Protein AF-A0A7G2M2B2-F1 (afdb_monomer_lite)

Secondary structure (DSSP, 8-state):
-HHHHHHHHHTT---HHHHHHHHHHHHHHHHHHHHHHTT-HHHHHHHHHHHHHHHHHHHHHH-

Foldseek 3Di:
DVVLVVLCVVVVLDDPLLVVLVVQLVVLVVQLVVVVVVVPVPSNVVSVVSNVVSVVSSNVSSD

Structure (mmCIF, N/CA/C/O backbone):
data_AF-A0A7G2M2B2-F1
#
_entry.id   AF-A0A7G2M2B2-F1
#
loop_
_atom_site.group_PDB
_atom_site.id
_atom_site.type_symbol
_atom_site.label_atom_id
_atom_site.label_alt_id
_atom_site.label_comp_id
_atom_site.label_asym_id
_atom_site.label_entity_id
_atom_site.label_seq_id
_atom_site.pdbx_PDB_ins_code
_atom_site.Cartn_x
_atom_site.Cartn_y
_atom_site.Cartn_z
_atom_site.occupancy
_atom_site.B_iso_or_equiv
_atom_site.auth_seq_id
_atom_site.auth_comp_id
_atom_site.auth_asym_id
_atom_site.auth_atom_id
_atom_site.pdbx_PDB_model_num
ATOM 1 N N . PHE A 1 1 ? -2.104 -5.796 2.933 1.00 95.62 1 PHE A N 1
ATOM 2 C CA . PHE A 1 1 ? -3.469 -5.463 2.484 1.00 95.62 1 PHE A CA 1
ATOM 3 C C . PHE A 1 1 ? -4.509 -6.377 3.123 1.00 95.62 1 PHE A C 1
ATOM 5 O O . PHE A 1 1 ? -5.102 -5.945 4.098 1.00 95.62 1 PHE A O 1
ATOM 12 N N . ALA A 1 2 ? -4.691 -7.624 2.659 1.00 97.62 2 ALA A N 1
ATOM 13 C CA . ALA A 1 2 ? -5.815 -8.469 3.091 1.00 97.62 2 ALA A CA 1
ATOM 14 C C . ALA A 1 2 ? -5.942 -8.662 4.620 1.00 97.62 2 ALA A C 1
ATOM 16 O O . ALA A 1 2 ? -7.037 -8.439 5.125 1.00 97.62 2 ALA A O 1
ATOM 17 N N . PRO A 1 3 ? -4.867 -8.949 5.389 1.00 98.31 3 PRO A N 1
ATOM 18 C CA . PRO A 1 3 ? -5.001 -9.086 6.841 1.00 98.31 3 PRO A CA 1
ATOM 19 C C . PRO A 1 3 ? -5.496 -7.809 7.537 1.00 98.31 3 PRO A C 1
ATOM 21 O O . PRO A 1 3 ? -6.325 -7.890 8.432 1.00 98.31 3 PRO A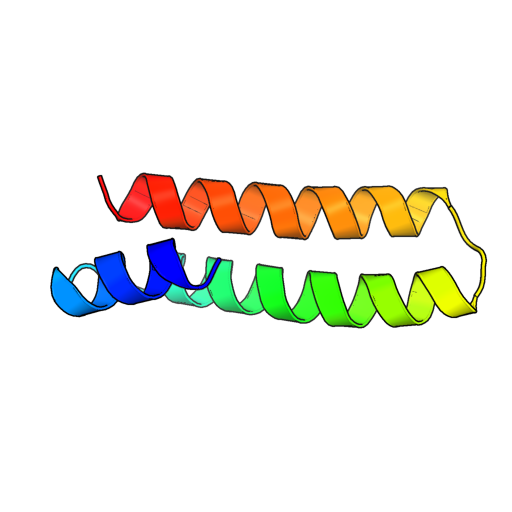 O 1
ATOM 24 N N . ALA A 1 4 ? -5.039 -6.628 7.103 1.00 98.25 4 ALA A N 1
ATOM 25 C CA . ALA A 1 4 ? -5.480 -5.354 7.674 1.00 98.25 4 ALA A CA 1
ATOM 26 C C . ALA A 1 4 ? -6.968 -5.089 7.400 1.00 98.25 4 ALA A C 1
ATOM 28 O O . ALA A 1 4 ? -7.685 -4.662 8.296 1.00 98.25 4 ALA A O 1
ATOM 29 N N . VA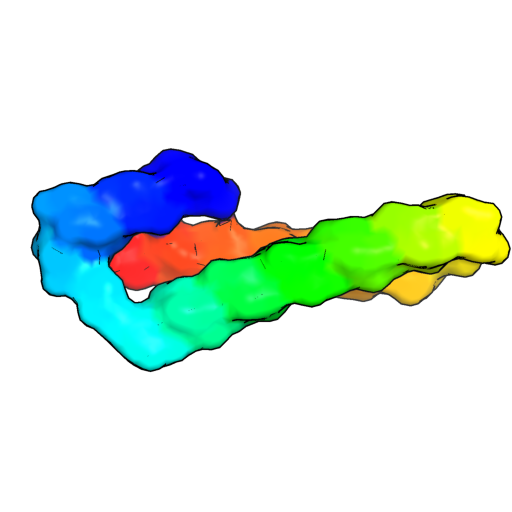L A 1 5 ? -7.445 -5.386 6.185 1.00 98.38 5 VAL A N 1
ATOM 30 C CA . VAL A 1 5 ? -8.866 -5.234 5.826 1.00 98.38 5 VAL A CA 1
ATOM 31 C C . VAL A 1 5 ? -9.744 -6.188 6.633 1.00 98.38 5 VAL A C 1
ATOM 33 O O . VAL A 1 5 ? -10.765 -5.762 7.163 1.00 98.38 5 VAL A O 1
ATOM 36 N N . LEU A 1 6 ? -9.331 -7.452 6.776 1.00 98.38 6 LEU A N 1
ATOM 37 C CA . LEU A 1 6 ? -10.058 -8.425 7.595 1.00 98.38 6 LEU A CA 1
ATOM 38 C C . LEU A 1 6 ? -10.125 -7.984 9.064 1.00 98.38 6 LEU A C 1
ATOM 40 O O . LEU A 1 6 ? -11.192 -8.055 9.660 1.00 98.38 6 LEU A O 1
ATOM 44 N N . LEU A 1 7 ? -9.024 -7.468 9.627 1.00 98.50 7 LEU A N 1
ATOM 45 C CA . LEU A 1 7 ? -9.007 -6.914 10.987 1.00 98.50 7 LEU A CA 1
ATOM 46 C C . LEU A 1 7 ? -9.953 -5.718 11.134 1.00 98.50 7 LEU A C 1
ATOM 48 O O . LEU A 1 7 ? -10.736 -5.682 12.077 1.00 98.50 7 LEU A O 1
ATOM 52 N N . ILE A 1 8 ? -9.905 -4.760 10.204 1.00 98.56 8 ILE A N 1
ATOM 53 C CA . ILE A 1 8 ? -10.799 -3.593 10.201 1.00 98.56 8 ILE A CA 1
ATOM 54 C C . ILE A 1 8 ? -12.267 -4.032 10.217 1.00 98.56 8 ILE A C 1
ATOM 56 O O . ILE A 1 8 ? -13.044 -3.507 11.014 1.00 98.56 8 ILE A O 1
ATOM 60 N N . GLU A 1 9 ? -12.639 -4.989 9.365 1.00 98.25 9 GLU A N 1
ATOM 61 C CA . GLU A 1 9 ? -14.020 -5.467 9.255 1.00 98.25 9 GLU A CA 1
ATOM 62 C C . GLU A 1 9 ? -14.456 -6.233 10.510 1.00 98.25 9 GLU A C 1
ATOM 64 O O . GLU A 1 9 ? -15.513 -5.951 11.067 1.00 98.25 9 GLU A O 1
ATOM 69 N N . MET A 1 10 ? -13.613 -7.136 11.022 1.00 98.31 10 MET A N 1
ATOM 70 C CA . MET A 1 10 ? -13.892 -7.881 12.257 1.00 98.31 10 MET A CA 1
ATOM 71 C C . MET A 1 10 ? -14.039 -6.971 13.484 1.00 98.31 10 MET A C 1
ATOM 73 O O . MET A 1 10 ? -14.787 -7.299 14.401 1.00 98.31 10 MET A O 1
ATOM 77 N N . LEU A 1 11 ? -13.329 -5.841 13.510 1.00 98.00 11 LEU A N 1
ATOM 78 C CA . LEU A 1 11 ? -13.414 -4.842 14.577 1.00 98.00 11 LEU A CA 1
ATOM 79 C C . LEU A 1 11 ? -14.537 -3.813 14.352 1.00 98.00 11 LEU A C 1
ATOM 81 O O . LEU A 1 11 ? -14.740 -2.956 15.210 1.00 98.00 11 LEU A O 1
ATOM 85 N N . GLY A 1 12 ? -15.235 -3.846 13.210 1.00 97.69 12 GLY A N 1
ATOM 86 C CA . GLY A 1 12 ? -16.250 -2.848 12.856 1.00 97.69 12 GLY A CA 1
ATOM 87 C C . GLY A 1 12 ? -15.687 -1.432 12.680 1.00 97.69 12 GLY A C 1
ATOM 88 O O . GLY A 1 12 ? -16.383 -0.453 12.934 1.00 97.69 12 GLY A O 1
ATOM 89 N N . ARG A 1 13 ? -14.412 -1.303 12.284 1.00 97.75 13 ARG A N 1
ATOM 90 C CA . ARG A 1 13 ? -13.695 -0.016 12.142 1.00 97.75 13 ARG A CA 1
ATOM 91 C C . ARG A 1 13 ? -13.660 0.486 10.697 1.00 97.75 13 ARG A C 1
ATOM 93 O O . ARG A 1 13 ? -12.856 1.359 10.360 1.00 97.75 13 ARG A O 1
ATOM 100 N N . ASN A 1 14 ? -14.494 -0.083 9.830 1.00 97.50 14 ASN A N 1
ATOM 101 C CA . ASN A 1 14 ? -14.584 0.331 8.438 1.00 97.50 14 ASN A CA 1
ATOM 102 C C . ASN A 1 14 ? -15.174 1.750 8.330 1.00 97.50 14 ASN A C 1
ATOM 104 O O . ASN A 1 14 ? -16.048 2.174 9.079 1.00 97.50 14 ASN A O 1
ATOM 108 N N . ASN A 1 15 ? -14.623 2.537 7.414 1.00 97.94 15 ASN A N 1
ATOM 109 C CA . ASN A 1 15 ? -15.034 3.914 7.153 1.00 97.94 15 ASN A CA 1
ATOM 110 C C . ASN A 1 15 ? -14.545 4.370 5.768 1.00 97.94 15 ASN A C 1
ATOM 112 O O . ASN A 1 15 ? -13.805 3.657 5.080 1.00 97.94 15 ASN A O 1
ATOM 116 N N . SER A 1 16 ? -14.902 5.594 5.377 1.00 98.31 16 SER A N 1
ATOM 117 C CA . SER A 1 16 ? -14.519 6.178 4.086 1.00 98.31 16 SER A CA 1
ATOM 118 C C . SER A 1 16 ? -13.003 6.216 3.850 1.00 98.31 16 SER A C 1
ATOM 120 O O . SER A 1 16 ? -12.566 6.039 2.715 1.00 98.31 16 SER A O 1
ATOM 122 N N . ALA A 1 17 ? -12.187 6.394 4.896 1.00 98.25 17 ALA A N 1
ATOM 123 C CA . ALA A 1 17 ? -10.730 6.392 4.770 1.00 98.25 17 ALA A CA 1
ATOM 124 C C . ALA A 1 17 ? -10.185 4.982 4.484 1.00 98.25 17 ALA A C 1
ATOM 126 O O . ALA A 1 17 ? -9.354 4.812 3.592 1.00 98.25 17 ALA A O 1
ATOM 127 N N . THR A 1 18 ? -10.697 3.953 5.169 1.00 98.31 18 THR A N 1
ATOM 128 C CA . THR A 1 18 ? -10.324 2.552 4.895 1.00 98.31 18 THR A CA 1
ATOM 129 C C . THR A 1 18 ? -10.766 2.097 3.500 1.00 98.31 18 THR A C 1
ATOM 131 O O . THR A 1 18 ? -10.013 1.404 2.814 1.00 98.31 18 THR A O 1
ATOM 134 N N . LEU A 1 19 ? -11.937 2.557 3.035 1.00 98.50 19 LEU A N 1
ATOM 135 C CA . LEU A 1 19 ? -12.422 2.307 1.678 1.00 98.50 19 LEU A CA 1
ATOM 136 C C . LEU A 1 19 ? -11.503 2.957 0.638 1.00 98.50 19 LEU A C 1
ATOM 138 O O . LEU A 1 19 ? -11.074 2.291 -0.306 1.00 98.50 19 LEU A O 1
ATOM 142 N N . LEU A 1 20 ? -11.151 4.230 0.837 1.00 98.75 20 LEU A N 1
ATOM 143 C CA . LEU A 1 20 ? -10.234 4.947 -0.046 1.00 98.75 20 LEU A CA 1
ATOM 144 C C . LEU A 1 20 ? -8.861 4.263 -0.098 1.00 98.75 20 LEU A C 1
ATOM 146 O O . LEU A 1 20 ? -8.326 4.038 -1.182 1.00 98.75 20 LEU A O 1
ATOM 150 N N . ALA A 1 21 ? -8.303 3.872 1.050 1.00 98.69 21 ALA A N 1
ATOM 151 C CA . ALA A 1 21 ? -7.029 3.160 1.101 1.00 98.69 21 ALA A CA 1
ATOM 152 C C . ALA A 1 21 ? -7.094 1.825 0.335 1.00 98.69 21 ALA A C 1
ATOM 154 O O . ALA A 1 21 ? -6.161 1.481 -0.395 1.00 98.69 21 ALA A O 1
ATOM 155 N N . ALA A 1 22 ? -8.211 1.096 0.421 1.00 98.69 22 ALA A N 1
ATOM 156 C CA . ALA A 1 22 ? -8.400 -0.126 -0.352 1.00 98.69 22 ALA A CA 1
ATOM 157 C C . ALA A 1 22 ? -8.482 0.118 -1.867 1.00 98.69 22 ALA A C 1
ATOM 159 O O . ALA A 1 22 ? -7.850 -0.610 -2.639 1.00 98.69 22 ALA A O 1
ATOM 160 N N . GLN A 1 23 ? -9.180 1.171 -2.297 1.00 98.75 23 GLN A N 1
ATOM 161 C CA . GLN A 1 23 ? -9.235 1.580 -3.703 1.00 98.75 23 GLN A CA 1
ATOM 162 C C . GLN A 1 23 ? -7.851 1.983 -4.230 1.00 98.75 23 GLN A C 1
ATOM 164 O O . GLN A 1 23 ? -7.445 1.521 -5.298 1.00 98.75 23 GLN A O 1
ATOM 169 N N . VAL A 1 24 ? -7.092 2.778 -3.466 1.00 98.81 24 VAL A N 1
ATOM 170 C CA . VAL A 1 24 ? -5.718 3.172 -3.823 1.00 98.81 24 VAL A CA 1
ATOM 171 C C . VAL A 1 24 ? -4.821 1.945 -3.959 1.00 98.81 24 VAL A C 1
ATOM 173 O O . VAL A 1 24 ? -4.078 1.849 -4.933 1.00 98.81 24 VAL A O 1
ATOM 176 N N . PHE A 1 25 ? -4.907 0.977 -3.039 1.00 98.75 25 PHE A N 1
ATOM 177 C CA . PHE A 1 25 ? -4.147 -0.270 -3.148 1.00 98.75 25 PHE A CA 1
ATOM 178 C C . PHE A 1 25 ? -4.476 -1.032 -4.440 1.00 98.75 25 PHE A C 1
ATOM 180 O O . PHE A 1 25 ? -3.558 -1.450 -5.151 1.00 98.75 25 PHE A O 1
ATOM 187 N N . LEU A 1 26 ? -5.764 -1.199 -4.759 1.00 98.75 26 LEU A N 1
ATOM 188 C CA . LEU A 1 26 ? -6.200 -1.912 -5.961 1.00 98.75 26 LEU A CA 1
ATOM 189 C C . LEU A 1 26 ? -5.699 -1.219 -7.234 1.00 98.75 26 LEU A C 1
ATOM 191 O O . LEU A 1 26 ? -5.065 -1.857 -8.077 1.00 98.75 26 LEU A O 1
ATOM 195 N N . LEU A 1 27 ? -5.923 0.092 -7.348 1.00 98.75 27 LEU A N 1
ATOM 196 C CA . LEU A 1 27 ? -5.481 0.879 -8.499 1.00 98.75 27 LEU A CA 1
ATOM 197 C C . LEU A 1 27 ? -3.957 0.860 -8.640 1.00 98.75 27 LEU A C 1
ATOM 199 O O . LEU A 1 27 ? -3.448 0.659 -9.739 1.00 98.75 27 LEU A O 1
ATOM 203 N N . ALA A 1 28 ? -3.220 0.971 -7.533 1.00 98.75 28 ALA A N 1
ATOM 204 C CA . ALA A 1 28 ? -1.766 0.868 -7.532 1.00 98.75 28 ALA A CA 1
ATOM 205 C C . ALA A 1 28 ? -1.274 -0.481 -8.084 1.00 98.75 28 ALA A C 1
ATOM 207 O O . ALA A 1 28 ? -0.264 -0.523 -8.785 1.00 98.75 28 ALA A O 1
ATOM 208 N N . ARG A 1 29 ? -1.977 -1.589 -7.812 1.00 98.50 29 ARG A N 1
ATOM 209 C CA . ARG A 1 29 ? -1.630 -2.913 -8.359 1.00 98.50 29 ARG A CA 1
ATOM 210 C C . ARG A 1 29 ? -1.933 -3.022 -9.849 1.00 98.50 29 ARG A C 1
ATOM 212 O O . ARG A 1 29 ? -1.087 -3.527 -10.581 1.00 98.50 29 ARG A O 1
ATOM 219 N N . ILE A 1 30 ? -3.069 -2.494 -10.299 1.00 98.69 30 ILE A N 1
ATOM 220 C CA . ILE A 1 30 ? -3.415 -2.441 -11.728 1.00 98.69 30 ILE A CA 1
ATOM 221 C C . ILE A 1 30 ? -2.371 -1.617 -12.495 1.00 98.69 30 ILE A C 1
ATOM 223 O O . ILE A 1 30 ? -1.791 -2.104 -13.466 1.00 98.69 30 ILE A O 1
ATOM 227 N N . ILE A 1 31 ? -2.061 -0.407 -12.013 1.00 98.50 31 ILE A N 1
ATOM 228 C CA . ILE A 1 31 ? -1.049 0.476 -12.611 1.00 98.50 31 ILE A CA 1
ATOM 229 C C . ILE A 1 31 ? 0.320 -0.206 -12.617 1.00 98.50 31 ILE A C 1
ATOM 231 O O . ILE A 1 31 ? 0.997 -0.193 -13.642 1.00 98.50 31 ILE A O 1
ATOM 235 N N . TYR A 1 32 ? 0.726 -0.836 -11.509 1.00 98.44 32 TYR A N 1
ATOM 236 C CA . TYR A 1 32 ? 2.012 -1.528 -11.427 1.00 98.44 32 TYR A CA 1
ATOM 237 C C . TYR A 1 32 ? 2.157 -2.590 -12.522 1.00 98.44 32 TYR A C 1
ATOM 239 O O . TYR A 1 32 ? 3.191 -2.618 -13.179 1.00 98.44 32 TYR A 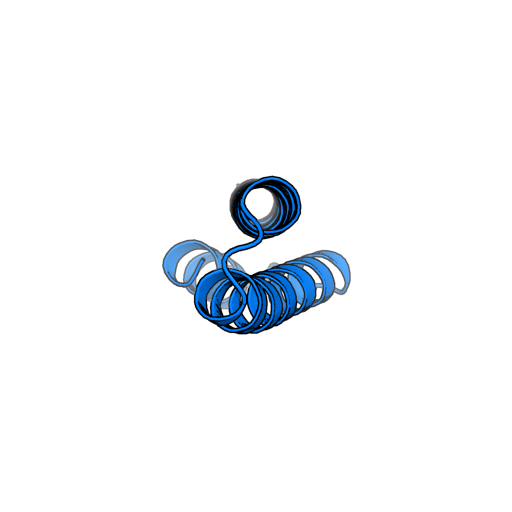O 1
ATOM 247 N N . VAL A 1 33 ? 1.14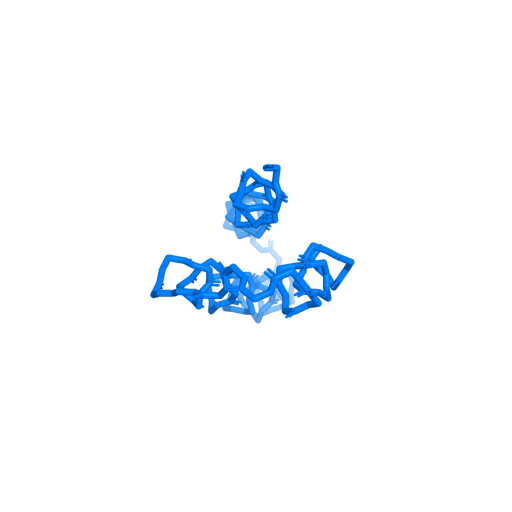1 -3.434 -12.742 1.00 98.44 33 VAL A N 1
ATOM 248 C CA . VAL A 1 33 ? 1.188 -4.503 -13.758 1.00 98.44 33 VAL A CA 1
ATOM 249 C C . VAL A 1 33 ? 1.313 -3.923 -15.168 1.00 98.44 33 VAL A C 1
ATOM 251 O O . VAL A 1 33 ? 2.180 -4.357 -15.926 1.00 98.44 33 VAL A O 1
ATOM 254 N N . ILE A 1 34 ? 0.511 -2.906 -15.499 1.00 98.50 34 ILE A N 1
ATOM 255 C CA . ILE A 1 34 ? 0.564 -2.234 -16.808 1.00 98.50 34 ILE A CA 1
ATOM 256 C C . ILE A 1 34 ? 1.952 -1.624 -17.036 1.00 98.50 34 ILE A C 1
ATOM 258 O O . ILE A 1 34 ? 2.595 -1.863 -18.052 1.00 98.50 34 ILE A O 1
ATOM 262 N N . VAL A 1 35 ? 2.451 -0.869 -16.061 1.00 98.31 35 VAL A N 1
ATOM 263 C CA . VAL A 1 35 ? 3.734 -0.163 -16.152 1.00 98.31 35 VAL A CA 1
ATOM 264 C C . VAL A 1 35 ? 4.919 -1.131 -16.169 1.00 98.31 35 VAL A C 1
ATOM 266 O O . VAL A 1 35 ? 5.913 -0.874 -16.848 1.00 98.31 35 VAL A O 1
ATOM 269 N N . TYR A 1 36 ? 4.815 -2.252 -15.451 1.00 97.69 36 TYR A N 1
ATOM 270 C CA . TYR A 1 36 ? 5.799 -3.328 -15.501 1.00 97.69 36 TYR A CA 1
ATOM 271 C C . TYR A 1 36 ? 5.899 -3.899 -16.918 1.00 97.69 36 TYR A C 1
ATOM 273 O O . TYR A 1 36 ? 7.009 -4.030 -17.429 1.00 97.69 36 TYR A O 1
ATOM 281 N N . ALA A 1 37 ? 4.762 -4.174 -17.569 1.00 98.31 37 ALA A N 1
ATOM 282 C CA . ALA A 1 37 ? 4.727 -4.664 -18.947 1.00 98.31 37 ALA A CA 1
ATOM 283 C C . ALA A 1 37 ? 5.308 -3.652 -19.953 1.00 98.31 37 ALA A C 1
ATOM 285 O O . ALA A 1 37 ? 5.952 -4.048 -20.918 1.00 98.31 37 ALA A O 1
ATOM 286 N N . LEU A 1 38 ? 5.137 -2.350 -19.700 1.00 98.25 38 LEU A N 1
ATOM 287 C CA . LEU A 1 38 ? 5.704 -1.269 -20.516 1.00 98.25 38 LEU A CA 1
ATOM 288 C C . LEU A 1 38 ? 7.191 -0.982 -20.231 1.00 98.25 38 LEU A C 1
ATOM 290 O O . LEU A 1 38 ? 7.798 -0.171 -20.925 1.00 98.25 38 LEU A O 1
ATOM 294 N N . GLY A 1 39 ? 7.787 -1.604 -19.208 1.00 97.12 39 GLY A N 1
ATOM 295 C CA . GLY A 1 39 ? 9.209 -1.458 -18.898 1.00 97.12 39 GLY A CA 1
ATOM 296 C C . GLY A 1 39 ? 9.619 -0.099 -18.320 1.00 97.12 39 GLY A C 1
ATOM 297 O O . GLY A 1 39 ? 10.795 0.240 -18.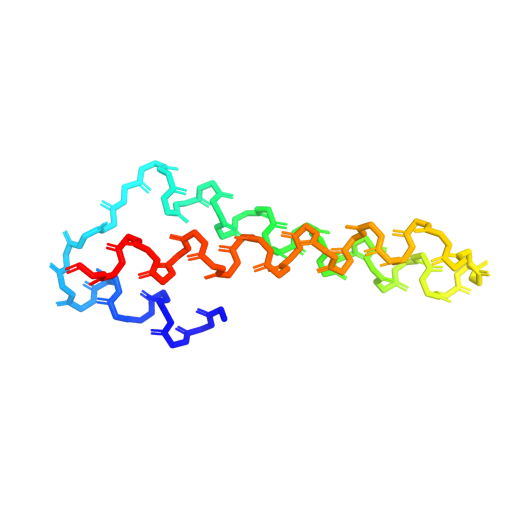395 1.00 97.12 39 GLY A O 1
ATOM 298 N N . VAL A 1 40 ? 8.698 0.679 -17.729 1.00 97.62 40 VAL A N 1
ATOM 299 C CA . VAL A 1 40 ? 8.986 2.027 -17.189 1.00 97.62 40 VAL A CA 1
ATOM 300 C C . VAL A 1 40 ? 9.293 1.963 -15.679 1.00 97.62 40 VAL A C 1
ATOM 302 O O . VAL A 1 40 ? 8.368 1.888 -14.861 1.00 97.62 40 VAL A O 1
ATOM 305 N N . PRO A 1 41 ? 10.569 2.006 -15.238 1.00 95.62 41 PRO A N 1
ATOM 306 C CA . PRO A 1 41 ? 10.919 1.634 -13.864 1.00 95.62 41 PRO A CA 1
ATOM 307 C C . PRO A 1 41 ? 10.502 2.668 -12.812 1.00 95.62 41 PRO A C 1
ATOM 309 O O . PRO A 1 41 ? 10.162 2.295 -11.692 1.00 95.62 41 PRO A O 1
ATOM 312 N N . THR A 1 42 ? 10.512 3.956 -13.156 1.00 96.94 42 THR A N 1
ATOM 313 C CA . THR A 1 42 ? 10.210 5.054 -12.222 1.00 96.94 42 THR A CA 1
ATOM 314 C C . THR A 1 42 ? 8.747 5.040 -11.789 1.00 96.94 42 THR A C 1
ATOM 316 O O . THR A 1 42 ? 8.452 5.002 -10.595 1.00 96.94 42 THR A O 1
ATOM 319 N N . ILE A 1 43 ? 7.824 4.980 -12.753 1.00 97.38 43 ILE A N 1
ATOM 320 C CA . ILE A 1 43 ? 6.379 4.906 -12.491 1.00 97.38 43 ILE A CA 1
ATOM 321 C C . ILE A 1 43 ? 6.044 3.621 -11.725 1.00 97.38 43 ILE A C 1
ATOM 323 O O . ILE A 1 43 ? 5.219 3.637 -10.812 1.00 97.38 43 ILE A O 1
ATOM 327 N N . ARG A 1 44 ? 6.735 2.515 -12.030 1.00 97.81 44 ARG A N 1
ATOM 328 C CA . ARG A 1 44 ? 6.561 1.244 -11.320 1.00 97.81 44 ARG A CA 1
ATOM 329 C C . ARG A 1 44 ? 6.868 1.394 -9.830 1.00 97.81 44 ARG A C 1
ATOM 331 O O . ARG A 1 44 ? 6.103 0.907 -8.998 1.00 97.81 44 ARG A O 1
ATOM 338 N N . THR A 1 45 ? 7.959 2.077 -9.489 1.00 98.25 45 THR A N 1
ATOM 339 C CA . THR A 1 45 ? 8.335 2.329 -8.091 1.00 98.25 45 THR A CA 1
ATOM 340 C C . THR A 1 45 ? 7.317 3.227 -7.390 1.00 98.25 45 THR A C 1
ATOM 342 O O . THR A 1 45 ? 6.934 2.932 -6.260 1.00 98.25 45 THR A O 1
ATOM 345 N N . LEU A 1 46 ? 6.803 4.263 -8.062 1.00 98.38 46 LEU A N 1
ATOM 346 C CA . LEU A 1 46 ? 5.746 5.121 -7.509 1.00 98.38 46 LEU A CA 1
ATOM 347 C C . LEU A 1 46 ? 4.451 4.340 -7.239 1.00 98.38 46 LEU A C 1
ATOM 349 O O . LEU A 1 46 ? 3.874 4.463 -6.160 1.00 98.38 46 LEU A O 1
ATOM 353 N N . ALA A 1 47 ? 4.027 3.480 -8.169 1.00 98.50 47 ALA A N 1
ATOM 354 C CA . ALA A 1 47 ? 2.863 2.613 -7.982 1.00 98.50 47 ALA A CA 1
ATOM 355 C C . ALA A 1 47 ? 3.071 1.624 -6.822 1.00 98.50 47 ALA A C 1
ATOM 357 O O . ALA 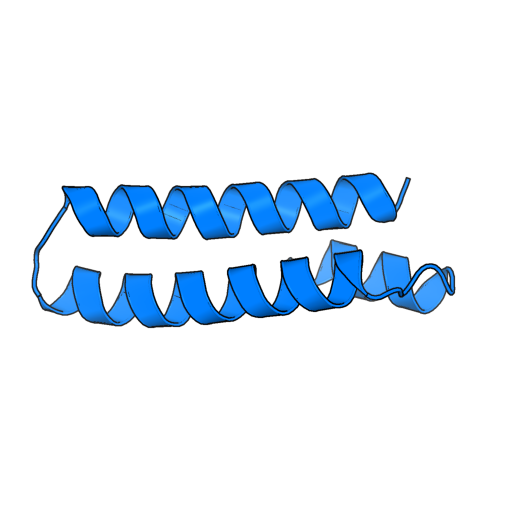A 1 47 ? 2.170 1.389 -6.015 1.00 98.50 47 ALA A O 1
ATOM 358 N N . TRP A 1 48 ? 4.277 1.066 -6.688 1.00 98.44 48 TRP A N 1
ATOM 359 C CA . TRP A 1 48 ? 4.610 0.206 -5.556 1.00 98.44 48 TRP A CA 1
ATOM 360 C C . TRP A 1 48 ? 4.519 0.955 -4.219 1.00 98.44 48 TRP A C 1
ATOM 362 O O . TRP A 1 48 ? 3.860 0.457 -3.303 1.00 98.44 48 TRP A O 1
ATOM 372 N N . LEU A 1 49 ? 5.101 2.159 -4.137 1.00 98.75 49 LEU A N 1
ATOM 373 C CA . LEU A 1 49 ? 5.059 3.014 -2.947 1.00 98.75 49 LEU A CA 1
ATOM 374 C C . LEU A 1 49 ? 3.626 3.405 -2.572 1.00 98.75 49 LEU A C 1
ATOM 376 O O . LEU A 1 49 ? 3.274 3.330 -1.398 1.00 98.75 49 LEU A O 1
ATOM 380 N N . ALA A 1 50 ? 2.777 3.742 -3.547 1.00 98.69 50 ALA A N 1
ATOM 381 C CA . ALA A 1 50 ? 1.367 4.049 -3.302 1.00 98.69 50 ALA A CA 1
ATOM 382 C C . ALA A 1 50 ? 0.618 2.856 -2.679 1.00 98.69 50 ALA A C 1
ATOM 384 O O . ALA A 1 50 ? -0.077 3.008 -1.674 1.00 98.69 50 ALA A O 1
ATOM 385 N N . GLY A 1 51 ? 0.810 1.644 -3.215 1.00 98.69 51 GLY A N 1
ATOM 386 C CA . GLY A 1 51 ? 0.217 0.430 -2.644 1.00 98.69 51 GLY A CA 1
ATOM 387 C C . GLY A 1 51 ? 0.775 0.078 -1.256 1.00 98.69 51 GLY A C 1
ATOM 388 O O . GLY A 1 51 ? 0.049 -0.435 -0.398 1.00 98.69 51 GLY A O 1
ATOM 389 N N . TYR A 1 52 ? 2.056 0.362 -1.014 1.00 98.69 52 TYR A N 1
ATOM 390 C CA . TYR A 1 52 ? 2.676 0.197 0.300 1.00 98.69 52 TYR A CA 1
ATOM 391 C C . TYR A 1 52 ? 2.082 1.175 1.326 1.00 98.69 52 TYR A C 1
ATOM 393 O O . TYR A 1 52 ? 1.607 0.740 2.374 1.00 98.69 52 TYR A O 1
ATOM 401 N N . ALA A 1 53 ? 2.007 2.466 0.991 1.00 98.75 53 ALA A N 1
ATOM 402 C CA . ALA A 1 53 ? 1.414 3.499 1.838 1.00 98.75 53 ALA A CA 1
ATOM 403 C C . ALA A 1 53 ? -0.062 3.209 2.149 1.00 98.75 53 ALA A C 1
ATOM 405 O O . ALA A 1 53 ? -0.465 3.263 3.307 1.00 98.75 53 ALA A O 1
ATOM 406 N N . ALA A 1 54 ? -0.849 2.795 1.151 1.00 98.75 54 ALA A N 1
ATOM 407 C CA . ALA A 1 54 ? -2.231 2.364 1.355 1.00 98.75 54 ALA A CA 1
ATOM 408 C C . ALA A 1 54 ? -2.343 1.193 2.347 1.00 98.75 54 ALA A C 1
ATOM 410 O O . ALA A 1 54 ? -3.220 1.176 3.208 1.00 98.75 54 ALA A O 1
ATOM 411 N N . THR A 1 55 ? -1.421 0.225 2.274 1.00 98.69 55 THR A N 1
ATOM 412 C CA . THR A 1 55 ? -1.374 -0.879 3.244 1.00 98.69 55 THR A CA 1
ATOM 413 C C . THR A 1 55 ? -1.031 -0.385 4.650 1.00 98.69 55 THR A C 1
ATOM 415 O O . THR A 1 55 ? -1.651 -0.844 5.606 1.00 98.69 55 THR A O 1
ATOM 418 N N . ALA A 1 56 ? -0.087 0.548 4.788 1.00 98.62 56 ALA A N 1
ATOM 419 C CA . ALA A 1 56 ? 0.268 1.137 6.079 1.00 98.62 56 ALA A CA 1
ATOM 420 C C . ALA A 1 56 ? -0.909 1.907 6.703 1.00 98.62 56 ALA A C 1
ATOM 422 O O . ALA A 1 56 ? -1.191 1.729 7.885 1.00 98.62 56 ALA A O 1
ATOM 423 N N . VAL A 1 57 ? -1.650 2.680 5.901 1.00 98.62 57 VAL A N 1
ATOM 424 C CA . VAL A 1 57 ? -2.867 3.387 6.339 1.00 98.62 57 VAL A CA 1
ATOM 425 C C . VAL A 1 57 ? -3.928 2.409 6.851 1.00 98.62 57 VAL A C 1
ATOM 427 O O . VAL A 1 57 ? -4.517 2.643 7.901 1.00 98.62 57 VAL A O 1
ATOM 430 N N . LEU A 1 58 ? -4.143 1.281 6.167 1.00 98.69 58 LEU A N 1
ATOM 431 C CA . LEU A 1 58 ? -5.086 0.257 6.636 1.00 98.69 58 LEU A CA 1
ATOM 432 C C . LEU A 1 58 ? -4.669 -0.339 7.985 1.00 98.69 58 LEU A C 1
ATOM 434 O O . LEU A 1 58 ? -5.512 -0.525 8.854 1.00 98.69 58 LEU A O 1
ATOM 438 N N . TYR A 1 59 ? -3.379 -0.607 8.196 1.00 98.50 59 TYR A N 1
ATOM 439 C CA . TYR A 1 59 ? -2.909 -1.063 9.506 1.00 98.50 59 TYR A CA 1
ATOM 440 C C . TYR A 1 59 ? -3.064 0.008 10.583 1.00 98.50 59 TYR A C 1
ATOM 442 O O . TYR A 1 59 ? -3.466 -0.318 11.693 1.00 98.50 59 TYR A O 1
ATOM 450 N N . PHE A 1 60 ? -2.811 1.275 10.257 1.00 98.19 60 PHE A N 1
ATOM 451 C CA . PHE A 1 60 ? -3.021 2.379 11.189 1.00 98.19 60 PHE A CA 1
ATOM 452 C C . PHE A 1 60 ? -4.484 2.485 11.644 1.00 98.19 60 PHE A C 1
ATOM 454 O O . PHE A 1 60 ? -4.735 2.691 12.823 1.00 98.19 60 PHE A O 1
ATOM 461 N N . HIS A 1 61 ? -5.448 2.273 10.744 1.00 97.56 61 HIS A N 1
ATOM 462 C CA . HIS A 1 61 ? -6.872 2.239 11.100 1.00 97.56 61 HIS A CA 1
ATOM 463 C C . HIS A 1 61 ? -7.305 0.978 11.870 1.00 97.56 61 HIS A C 1
ATOM 465 O O . HIS A 1 61 ? -8.381 0.980 12.468 1.00 97.56 61 HIS A O 1
ATOM 471 N N . ALA A 1 62 ? -6.506 -0.092 11.845 1.00 96.31 62 ALA A N 1
ATOM 472 C CA . ALA A 1 62 ? -6.792 -1.321 12.583 1.00 96.31 62 ALA A CA 1
ATOM 473 C C . ALA A 1 62 ? -6.378 -1.244 14.068 1.00 96.31 62 ALA A C 1
ATOM 475 O O . ALA A 1 62 ? -6.974 -1.951 14.882 1.00 96.31 62 ALA A O 1
ATOM 476 N N . LEU A 1 63 ? -5.387 -0.404 14.406 1.00 93.75 63 LEU A N 1
ATOM 477 C CA . LEU A 1 63 ? -4.902 -0.142 15.773 1.00 93.75 63 LEU A CA 1
ATOM 478 C C . LEU A 1 63 ? -5.939 0.626 16.594 1.00 93.75 63 LEU A C 1
ATOM 480 O O . LEU A 1 63 ? -6.307 0.157 17.690 1.00 93.75 63 LEU A O 1
#

Radius of gyration: 12.81 Å; chains: 1; bounding box: 27×16×36 Å

pLDDT: mean 98.13, std 0.88, range [93.75, 98.81]

Sequence (63 aa):
FAPAVLLIEMLGRNNSATLLAAQVFLLARIIYVIVYALGVPTIRTLAWLAGYAATAVLYFHAL